Protein AF-A0A1Q1G993-F1 (afdb_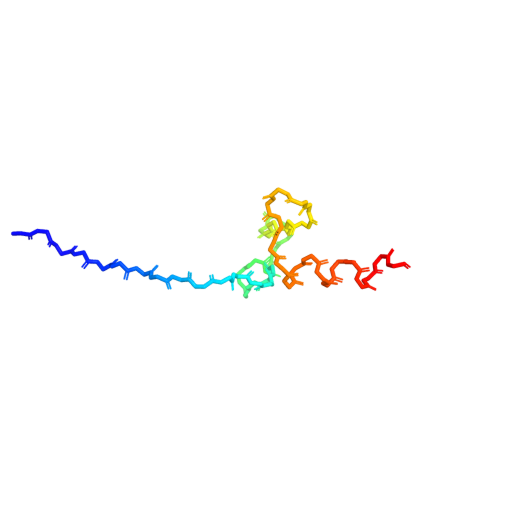monomer_lite)

Sequence (50 aa):
GIRATDLNQGVVYGTFTPETETDEELINRLDYDAVFGTALNRFCVQAAIG

Structure (mmCIF, N/CA/C/O backbone):
data_AF-A0A1Q1G993-F1
#
_entry.id   AF-A0A1Q1G993-F1
#
loop_
_atom_site.group_PDB
_atom_site.id
_atom_site.type_symbol
_atom_site.label_atom_id
_atom_site.label_alt_id
_atom_site.label_comp_id
_atom_site.label_asym_id
_atom_site.label_entity_id
_atom_site.label_seq_id
_atom_site.pdbx_PDB_ins_code
_atom_site.Cartn_x
_atom_site.Cartn_y
_atom_site.Cartn_z
_atom_site.occupancy
_atom_site.B_iso_or_equiv
_atom_site.auth_seq_id
_atom_site.auth_comp_id
_atom_site.auth_asym_id
_atom_site.auth_atom_id
_atom_site.pdbx_PDB_model_num
ATOM 1 N N . GLY A 1 1 ? -32.538 17.702 -0.192 1.00 83.25 1 GLY A N 1
ATOM 2 C CA . GLY A 1 1 ? -31.384 17.412 -1.065 1.00 83.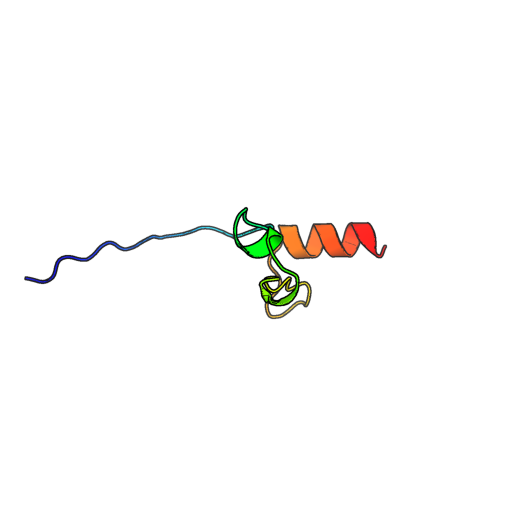25 1 GLY A CA 1
ATOM 3 C C . GLY A 1 1 ? -30.372 16.580 -0.305 1.00 83.25 1 GLY A C 1
ATOM 4 O O . GLY A 1 1 ? -30.354 16.660 0.919 1.00 83.25 1 GLY A O 1
ATOM 5 N N . ILE A 1 2 ? -29.584 15.765 -1.006 1.00 88.19 2 ILE A N 1
ATOM 6 C CA . ILE A 1 2 ? -28.544 14.916 -0.403 1.00 88.19 2 ILE A CA 1
ATOM 7 C C . ILE A 1 2 ? -27.330 15.777 -0.023 1.00 88.19 2 ILE A C 1
ATOM 9 O O . ILE A 1 2 ? -26.992 16.719 -0.734 1.00 88.19 2 ILE A O 1
ATOM 13 N N . ARG A 1 3 ? -26.691 15.458 1.108 1.00 95.94 3 ARG A N 1
ATOM 14 C CA . ARG A 1 3 ? -25.398 16.025 1.514 1.00 95.94 3 ARG A CA 1
ATOM 15 C C . ARG A 1 3 ? -24.299 15.088 1.023 1.00 95.94 3 ARG A C 1
ATOM 17 O O . ARG A 1 3 ? -24.306 13.923 1.408 1.00 95.94 3 ARG A O 1
ATOM 24 N N . ALA A 1 4 ? -23.404 15.587 0.179 1.00 96.88 4 ALA A N 1
ATOM 25 C CA . ALA A 1 4 ? -22.297 14.824 -0.387 1.00 96.88 4 ALA A CA 1
ATOM 26 C C . ALA A 1 4 ? -20.996 15.631 -0.300 1.00 96.88 4 ALA A C 1
ATOM 28 O O . ALA A 1 4 ? -21.018 16.859 -0.410 1.00 96.88 4 ALA A O 1
ATOM 29 N N . THR A 1 5 ? -19.880 14.928 -0.117 1.00 96.94 5 THR A N 1
ATOM 30 C CA . THR A 1 5 ? -18.528 15.489 -0.169 1.00 96.94 5 THR A CA 1
ATOM 31 C C . THR A 1 5 ? -17.690 14.590 -1.056 1.00 96.94 5 THR A C 1
ATOM 33 O O . THR A 1 5 ? -17.546 13.406 -0.765 1.00 96.94 5 THR A O 1
ATOM 36 N N . ASP A 1 6 ? -17.177 15.158 -2.139 1.00 97.62 6 ASP A N 1
ATOM 37 C CA . ASP A 1 6 ? -16.265 14.468 -3.040 1.00 97.62 6 ASP A CA 1
ATOM 38 C C . ASP A 1 6 ? -14.822 14.735 -2.607 1.00 97.62 6 ASP A C 1
ATOM 40 O O . ASP A 1 6 ? -14.439 15.884 -2.363 1.00 97.62 6 ASP A O 1
ATOM 44 N N . LEU A 1 7 ? -14.040 13.670 -2.466 1.00 97.88 7 LEU A N 1
ATOM 45 C CA . LEU A 1 7 ? -12.656 13.730 -2.013 1.00 97.88 7 LEU A CA 1
ATOM 46 C C . LEU A 1 7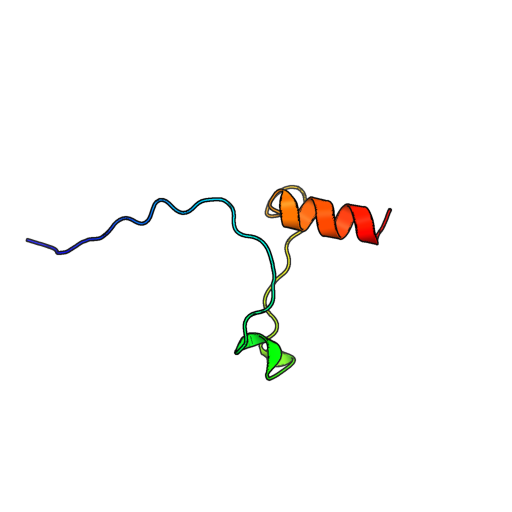 ? -11.744 13.342 -3.175 1.00 97.88 7 LEU A C 1
ATOM 48 O O . LEU A 1 7 ? -11.513 12.166 -3.442 1.00 97.88 7 LEU A O 1
ATOM 52 N N . ASN A 1 8 ? -11.183 14.350 -3.839 1.00 97.88 8 ASN A N 1
ATOM 53 C CA . ASN A 1 8 ? -10.256 14.181 -4.960 1.00 97.88 8 ASN A CA 1
ATOM 54 C C . ASN A 1 8 ? -8.845 13.817 -4.467 1.00 97.88 8 ASN A C 1
ATOM 56 O O . ASN A 1 8 ? -7.922 14.631 -4.510 1.00 97.88 8 ASN A O 1
ATOM 60 N N . GLN A 1 9 ? -8.701 12.609 -3.924 1.00 98.00 9 GLN A N 1
ATOM 61 C CA . GLN A 1 9 ? -7.464 12.129 -3.315 1.00 98.00 9 GLN A CA 1
ATOM 62 C C . GLN A 1 9 ? -6.363 11.869 -4.357 1.00 98.00 9 GLN A C 1
ATOM 64 O O . GLN A 1 9 ? -6.617 11.388 -5.460 1.00 98.00 9 GLN A O 1
ATOM 69 N N . GLY A 1 10 ? -5.121 12.183 -3.982 1.00 98.12 10 GLY A N 1
ATOM 70 C CA . GLY A 1 10 ? -3.932 11.870 -4.774 1.00 98.12 10 GLY A CA 1
ATOM 71 C C . GLY A 1 10 ? -3.454 10.420 -4.621 1.00 98.12 10 GLY A C 1
ATOM 72 O O . GLY A 1 10 ? -4.143 9.556 -4.084 1.00 98.12 10 GLY A O 1
ATOM 73 N N . VAL A 1 11 ? -2.226 10.159 -5.074 1.00 97.94 11 VAL A N 1
ATOM 74 C CA . VAL A 1 11 ? -1.591 8.837 -4.961 1.00 97.94 11 VAL A CA 1
ATOM 75 C C . VAL A 1 11 ? -1.308 8.491 -3.495 1.00 97.94 11 VAL A C 1
ATOM 77 O O . VAL A 1 11 ? -0.662 9.263 -2.790 1.00 97.94 11 VAL A O 1
ATOM 80 N N . VAL A 1 12 ? -1.741 7.306 -3.060 1.00 98.31 12 VAL A N 1
ATOM 81 C CA . VAL A 1 12 ? -1.461 6.764 -1.720 1.00 98.31 12 VAL A CA 1
ATOM 82 C C . VAL A 1 12 ? -0.145 5.987 -1.715 1.00 98.31 12 VAL A C 1
ATOM 84 O O . VAL A 1 12 ? 0.210 5.339 -2.706 1.00 98.31 12 VAL A O 1
ATOM 87 N N . TYR A 1 13 ? 0.565 6.057 -0.591 1.00 97.56 13 TYR A N 1
ATOM 88 C CA . TYR A 1 13 ? 1.815 5.352 -0.331 1.00 97.56 13 TYR A CA 1
ATOM 89 C C . TYR A 1 13 ? 1.887 4.881 1.128 1.00 97.56 13 TYR A C 1
ATOM 91 O O . TYR A 1 13 ? 1.226 5.452 1.996 1.00 97.56 13 TYR A O 1
ATOM 99 N N . GLY A 1 14 ? 2.712 3.865 1.393 1.00 97.00 14 GLY A N 1
ATOM 100 C CA . GLY A 1 14 ? 2.785 3.190 2.693 1.00 97.00 14 GLY A CA 1
ATOM 101 C C . GLY 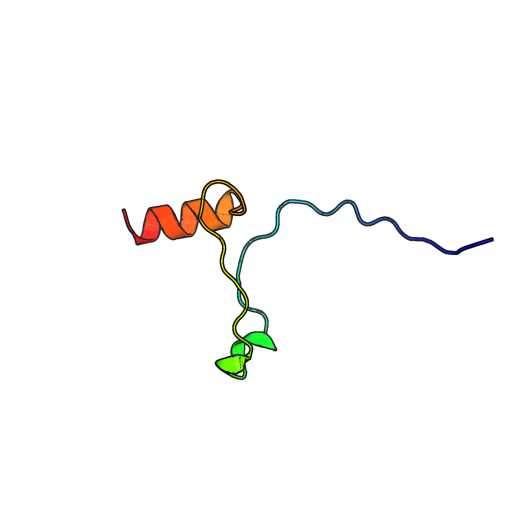A 1 14 ? 1.787 2.033 2.820 1.00 97.00 14 GLY A C 1
ATOM 102 O O . GLY A 1 14 ? 0.898 1.872 1.985 1.00 97.00 14 GLY A O 1
ATOM 103 N N . THR A 1 15 ? 1.973 1.204 3.851 1.00 97.38 15 THR A N 1
ATOM 104 C CA . THR A 1 15 ? 1.123 0.027 4.129 1.00 97.38 15 THR A CA 1
ATOM 105 C C . THR A 1 15 ? 0.667 -0.055 5.591 1.00 97.38 15 THR A C 1
ATOM 107 O O . THR A 1 15 ? -0.416 -0.565 5.858 1.00 97.38 15 THR A O 1
ATOM 110 N N . PHE A 1 16 ? 1.434 0.524 6.521 1.00 98.06 16 PHE A N 1
ATOM 111 C CA . PHE A 1 16 ? 1.130 0.511 7.949 1.00 98.06 16 PHE A CA 1
ATOM 112 C C . PHE A 1 16 ? 0.317 1.728 8.401 1.00 98.06 16 PHE A C 1
ATOM 114 O O . PHE A 1 16 ? 0.610 2.870 8.039 1.00 98.06 16 PHE A O 1
ATOM 121 N N . THR A 1 17 ? -0.667 1.461 9.251 1.00 98.00 17 THR A N 1
ATOM 122 C CA . THR A 1 17 ? -1.301 2.402 10.176 1.00 98.00 17 THR A CA 1
ATOM 123 C C . THR A 1 17 ? -1.200 1.838 11.600 1.00 98.00 17 THR A C 1
ATOM 125 O O . THR A 1 17 ? -0.982 0.630 11.749 1.00 98.00 17 THR A O 1
ATOM 128 N N . PRO A 1 18 ? -1.402 2.660 12.650 1.00 98.19 18 PRO A N 1
ATOM 129 C CA . PRO A 1 18 ? -1.351 2.187 14.033 1.00 98.19 18 PRO A CA 1
ATOM 130 C C . PRO A 1 18 ? -2.242 0.971 14.303 1.00 98.19 18 PRO A C 1
ATOM 132 O O . PRO A 1 18 ? -1.887 0.130 15.115 1.00 98.19 18 PRO A O 1
ATOM 135 N N . GLU A 1 19 ? -3.385 0.865 13.622 1.00 98.19 19 GLU A N 1
ATOM 136 C CA . GLU A 1 19 ? -4.326 -0.248 13.753 1.00 98.19 19 GLU A CA 1
ATOM 137 C C . GLU A 1 19 ? -3.799 -1.528 13.092 1.00 98.19 19 GLU A C 1
ATOM 139 O O . GLU A 1 19 ? -3.844 -2.598 13.697 1.00 98.19 19 GLU A O 1
ATOM 144 N N . THR A 1 20 ? -3.273 -1.430 11.867 1.00 98.19 20 THR A N 1
ATOM 145 C CA . THR A 1 20 ? -2.789 -2.599 11.108 1.00 98.19 20 THR A CA 1
ATOM 146 C C . THR A 1 20 ? -1.484 -3.164 11.662 1.00 98.19 20 THR A C 1
ATOM 148 O O . THR A 1 20 ? -1.126 -4.291 11.351 1.00 98.19 20 THR A O 1
ATOM 151 N N . GLU A 1 21 ? -0.757 -2.384 12.467 1.00 97.62 21 GLU A N 1
ATOM 152 C CA . GLU A 1 21 ? 0.461 -2.837 13.153 1.00 97.62 21 GLU A CA 1
ATOM 153 C C . GLU A 1 21 ? 0.175 -3.588 14.463 1.00 97.62 21 GLU A C 1
ATOM 155 O O . GLU A 1 21 ? 1.107 -4.085 15.093 1.00 97.62 21 GLU A O 1
ATOM 160 N N . THR A 1 22 ? -1.087 -3.674 14.902 1.00 97.62 22 THR A N 1
ATOM 161 C CA . THR A 1 22 ? -1.417 -4.307 16.192 1.00 97.62 22 THR A CA 1
ATOM 162 C C . THR A 1 22 ? -1.418 -5.834 16.163 1.00 97.62 22 THR A C 1
ATOM 164 O O . THR A 1 22 ? -1.177 -6.441 17.205 1.00 97.62 22 THR A O 1
ATOM 167 N N . ASP A 1 23 ? -1.683 -6.447 15.008 1.00 97.75 23 ASP A N 1
ATOM 168 C CA . ASP A 1 23 ? -1.794 -7.900 14.842 1.00 97.75 23 ASP A CA 1
ATOM 169 C C . ASP A 1 23 ? -1.444 -8.306 13.398 1.00 97.75 23 ASP A C 1
ATOM 171 O O . ASP A 1 23 ? -1.766 -7.587 12.450 1.00 97.75 23 ASP A O 1
ATOM 175 N N . GLU A 1 24 ? -0.803 -9.464 13.218 1.00 96.62 24 GLU A N 1
ATOM 176 C CA . GLU A 1 24 ? -0.438 -9.991 11.898 1.00 96.62 24 GLU A CA 1
ATOM 177 C C . GLU A 1 24 ? -1.668 -10.285 11.021 1.00 96.62 24 GLU A C 1
ATOM 179 O O . GLU A 1 24 ? -1.604 -10.129 9.800 1.00 96.62 24 GLU A O 1
ATOM 184 N N . GLU A 1 25 ? -2.811 -10.640 11.619 1.00 97.75 25 GLU A N 1
ATOM 185 C CA . GLU A 1 25 ? -4.068 -10.846 10.887 1.00 97.75 25 GLU A CA 1
ATOM 186 C C . GLU A 1 25 ? -4.645 -9.542 10.301 1.00 97.75 25 GLU A C 1
ATOM 188 O O . GLU A 1 25 ? -5.506 -9.587 9.419 1.00 97.75 25 GLU A O 1
ATOM 193 N N . LEU A 1 26 ? -4.168 -8.377 10.757 1.00 98.12 26 LEU A N 1
ATOM 194 C CA . LEU A 1 26 ? -4.616 -7.051 10.316 1.00 98.12 26 LEU A CA 1
ATOM 195 C C . LEU A 1 26 ? -3.668 -6.388 9.307 1.00 98.12 26 LEU A C 1
ATOM 197 O O . LEU A 1 26 ? -3.905 -5.240 8.915 1.00 98.12 26 LEU A O 1
ATOM 201 N N . ILE A 1 27 ? -2.617 -7.087 8.864 1.00 97.81 27 ILE A N 1
ATOM 202 C CA . ILE A 1 27 ? -1.665 -6.559 7.883 1.00 97.81 27 ILE A CA 1
ATOM 203 C C . ILE A 1 27 ? -2.395 -6.183 6.589 1.00 97.81 27 ILE A C 1
ATOM 205 O O . ILE A 1 27 ? -3.092 -6.985 5.964 1.00 97.81 27 ILE A O 1
ATOM 209 N N . ASN A 1 28 ? -2.200 -4.936 6.162 1.00 98.12 28 ASN A N 1
ATOM 210 C CA . ASN A 1 28 ? -2.770 -4.431 4.924 1.00 98.12 28 ASN A CA 1
ATOM 211 C C . ASN A 1 28 ? -1.967 -4.900 3.701 1.00 98.12 28 ASN A C 1
ATOM 213 O O . ASN A 1 28 ? -0.810 -5.312 3.787 1.00 98.12 28 ASN A O 1
ATOM 217 N N . ARG A 1 29 ? -2.573 -4.799 2.518 1.00 97.88 29 ARG A N 1
ATOM 218 C CA . ARG A 1 29 ? -1.901 -5.126 1.258 1.00 97.88 29 ARG A CA 1
ATOM 219 C C . ARG A 1 29 ? -0.797 -4.118 0.920 1.00 97.88 29 ARG A C 1
ATOM 221 O O . ARG A 1 29 ? -0.900 -2.926 1.219 1.00 97.88 29 ARG A O 1
ATOM 228 N N . LEU A 1 30 ? 0.220 -4.597 0.206 1.00 98.19 30 LEU A N 1
ATOM 229 C CA . LEU A 1 30 ? 1.241 -3.776 -0.440 1.00 98.19 30 LEU A CA 1
ATOM 2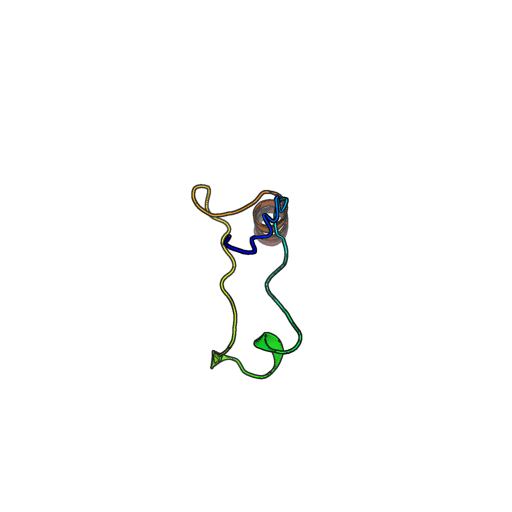30 C C . LEU A 1 30 ? 1.379 -4.199 -1.905 1.00 98.19 30 LEU A C 1
ATOM 232 O O . LEU A 1 30 ? 2.029 -5.195 -2.219 1.00 98.19 30 LEU A O 1
ATOM 236 N N . ASP A 1 31 ? 0.773 -3.427 -2.805 1.00 98.44 31 ASP A N 1
ATOM 237 C CA . ASP A 1 31 ? 0.822 -3.702 -4.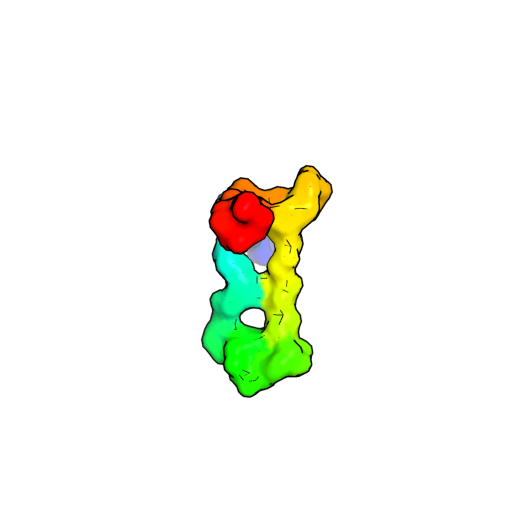241 1.00 98.44 31 ASP A CA 1
ATOM 238 C C . ASP A 1 31 ? 2.058 -3.065 -4.883 1.00 98.44 31 ASP A C 1
ATOM 240 O O . ASP A 1 31 ? 2.302 -1.861 -4.753 1.00 98.44 31 ASP A O 1
ATOM 244 N N . TYR A 1 32 ? 2.825 -3.873 -5.613 1.00 96.88 32 TYR A N 1
ATOM 245 C CA . TYR A 1 32 ? 4.056 -3.449 -6.291 1.00 96.88 32 TYR A CA 1
ATOM 246 C C . TYR A 1 32 ? 4.134 -3.889 -7.759 1.00 96.88 32 TYR A C 1
ATOM 248 O O . TYR A 1 32 ? 5.084 -3.544 -8.468 1.00 96.88 32 TYR A O 1
ATOM 256 N N . ASP A 1 33 ? 3.138 -4.624 -8.251 1.00 97.31 33 ASP A N 1
ATOM 257 C CA . ASP A 1 33 ? 3.030 -4.971 -9.663 1.00 97.31 33 ASP A CA 1
ATOM 258 C C . ASP A 1 33 ? 2.720 -3.732 -10.529 1.00 97.31 33 ASP A C 1
ATOM 260 O O . ASP A 1 33 ? 2.593 -2.606 -10.040 1.00 97.31 33 ASP A O 1
ATOM 264 N N . ALA A 1 34 ? 2.696 -3.911 -11.851 1.00 97.06 34 ALA A N 1
ATOM 265 C CA . ALA A 1 34 ? 2.481 -2.819 -12.806 1.00 97.06 34 ALA A CA 1
ATOM 266 C C . ALA A 1 34 ? 0.999 -2.478 -13.049 1.00 97.06 34 ALA A C 1
ATOM 268 O O . ALA A 1 34 ? 0.721 -1.517 -13.761 1.00 97.06 34 ALA A O 1
ATOM 269 N N . VAL A 1 35 ? 0.069 -3.265 -12.502 1.00 98.12 35 VAL A N 1
ATOM 270 C CA . VAL A 1 35 ? -1.380 -3.109 -12.671 1.00 98.12 35 VAL A CA 1
ATOM 271 C C . VAL A 1 35 ? -1.969 -2.306 -11.511 1.00 98.12 35 VAL A C 1
ATOM 273 O O . VAL A 1 35 ? -2.658 -1.319 -11.753 1.00 98.12 35 VAL A O 1
ATOM 276 N N . PHE A 1 36 ? -1.683 -2.697 -10.267 1.00 98.06 36 PHE A N 1
ATOM 277 C CA . PHE A 1 36 ? -2.256 -2.081 -9.062 1.00 98.06 36 PHE A CA 1
ATOM 278 C C . PHE A 1 36 ? -1.262 -1.237 -8.260 1.00 98.06 36 PHE A C 1
ATOM 280 O O . PHE A 1 36 ? -1.676 -0.358 -7.503 1.00 98.06 36 PHE A O 1
ATOM 287 N N . GLY A 1 37 ? 0.043 -1.465 -8.423 1.00 96.56 37 GLY A N 1
ATOM 288 C CA . GLY A 1 37 ? 1.061 -0.726 -7.685 1.00 96.56 37 GLY A CA 1
ATOM 289 C C . GLY A 1 37 ? 1.122 0.752 -8.077 1.00 96.56 37 GLY A C 1
ATOM 290 O O . GLY A 1 37 ? 1.164 1.108 -9.256 1.00 96.56 37 GLY A O 1
ATOM 291 N N . THR A 1 38 ? 1.210 1.630 -7.080 1.00 98.31 38 THR A N 1
ATOM 292 C CA . THR A 1 38 ? 1.407 3.072 -7.277 1.00 98.31 38 THR A CA 1
ATOM 293 C C . THR A 1 38 ? 2.884 3.454 -7.216 1.00 98.31 38 THR A C 1
ATOM 295 O O . THR A 1 38 ? 3.720 2.704 -6.711 1.00 98.31 38 THR A O 1
ATOM 298 N N . ALA A 1 39 ? 3.225 4.631 -7.752 1.00 98.00 39 ALA A N 1
ATOM 299 C CA . ALA A 1 39 ? 4.608 5.031 -8.017 1.00 98.00 39 ALA A CA 1
ATOM 300 C C . ALA A 1 39 ? 5.560 4.846 -6.820 1.00 98.00 39 ALA A C 1
ATOM 302 O O . ALA A 1 39 ? 6.551 4.132 -6.950 1.00 98.00 39 ALA A O 1
ATOM 303 N N . LEU A 1 40 ? 5.259 5.439 -5.656 1.00 98.12 40 LEU A N 1
ATOM 304 C CA . LEU A 1 40 ? 6.180 5.388 -4.516 1.00 98.12 40 LEU A CA 1
ATOM 305 C C . LEU A 1 40 ? 6.299 3.976 -3.925 1.00 98.12 40 LEU A C 1
ATOM 307 O O . LEU A 1 40 ? 7.412 3.527 -3.676 1.00 98.12 40 LEU A O 1
ATOM 311 N N . ASN A 1 41 ? 5.192 3.241 -3.788 1.00 98.06 41 ASN A N 1
ATOM 312 C CA . ASN A 1 41 ? 5.229 1.854 -3.313 1.00 98.06 41 ASN A CA 1
ATOM 313 C C . ASN A 1 41 ? 6.060 0.961 -4.253 1.00 98.06 41 ASN A C 1
ATOM 315 O O . ASN A 1 41 ? 6.907 0.195 -3.794 1.00 98.06 41 ASN A O 1
ATOM 319 N N . ARG A 1 42 ? 5.894 1.121 -5.574 1.00 98.31 42 ARG A N 1
ATOM 320 C CA . ARG A 1 42 ? 6.701 0.421 -6.585 1.00 98.31 42 ARG A CA 1
ATOM 321 C C . ARG A 1 42 ? 8.179 0.781 -6.488 1.00 98.31 42 ARG A C 1
ATOM 323 O O . ARG A 1 42 ? 9.006 -0.122 -6.524 1.00 98.31 42 ARG A O 1
ATOM 330 N N . PHE A 1 43 ? 8.518 2.062 -6.347 1.00 98.50 43 PHE A N 1
ATOM 331 C CA . PHE A 1 43 ? 9.910 2.496 -6.205 1.00 98.50 43 PHE A CA 1
ATOM 332 C C . PHE A 1 43 ? 10.555 1.957 -4.928 1.00 98.50 43 PHE A C 1
ATOM 334 O O . PHE A 1 43 ? 11.687 1.489 -4.988 1.00 98.50 43 PHE A O 1
ATOM 341 N N . CYS A 1 44 ? 9.842 1.959 -3.798 1.00 98.38 44 CYS A N 1
ATOM 342 C CA . CYS A 1 44 ? 10.336 1.374 -2.552 1.00 98.38 44 CYS A CA 1
ATOM 343 C C . CYS A 1 44 ? 10.651 -0.116 -2.714 1.00 98.38 44 CYS A C 1
ATOM 345 O O . CYS A 1 44 ? 11.745 -0.546 -2.355 1.00 98.38 44 CYS A O 1
ATOM 347 N N . VAL A 1 45 ? 9.730 -0.895 -3.293 1.00 98.06 45 VAL A N 1
ATOM 348 C CA . VAL A 1 45 ? 9.967 -2.327 -3.519 1.00 98.06 45 VAL A CA 1
ATOM 349 C C . VAL A 1 45 ? 11.113 -2.541 -4.505 1.00 98.06 45 VAL A C 1
ATOM 351 O O . VAL A 1 45 ? 12.022 -3.299 -4.195 1.00 98.06 45 VAL A O 1
ATOM 354 N N . GLN A 1 46 ? 11.133 -1.830 -5.637 1.00 98.25 46 GLN A N 1
ATOM 355 C CA . GLN A 1 46 ? 12.212 -1.914 -6.633 1.00 98.25 46 GLN A CA 1
ATOM 356 C C . GLN A 1 46 ? 13.588 -1.584 -6.048 1.00 98.25 46 GLN A C 1
ATOM 358 O O . GLN A 1 46 ? 14.556 -2.256 -6.377 1.00 98.25 46 GLN A O 1
ATOM 363 N N . ALA A 1 47 ? 13.681 -0.581 -5.171 1.00 98.25 47 ALA A N 1
ATOM 364 C CA . ALA A 1 47 ? 14.928 -0.233 -4.497 1.00 98.25 47 ALA A CA 1
ATOM 365 C C . ALA A 1 47 ? 15.372 -1.307 -3.489 1.00 98.25 47 ALA A C 1
ATOM 367 O O . ALA A 1 47 ? 16.568 -1.491 -3.288 1.00 98.25 47 ALA A O 1
ATOM 368 N N . ALA A 1 48 ? 14.425 -2.008 -2.859 1.00 97.69 48 ALA A N 1
ATOM 369 C CA . ALA A 1 48 ? 14.715 -3.056 -1.885 1.00 97.69 48 ALA A CA 1
ATOM 370 C C . ALA A 1 48 ? 15.147 -4.384 -2.531 1.00 97.69 48 ALA A C 1
ATOM 372 O O . ALA A 1 48 ? 15.948 -5.103 -1.940 1.00 97.69 48 ALA A O 1
ATOM 373 N N . ILE A 1 49 ? 14.615 -4.715 -3.715 1.00 95.44 49 ILE A N 1
ATOM 374 C CA . ILE A 1 49 ? 14.892 -5.984 -4.418 1.00 95.44 49 ILE A CA 1
ATOM 375 C C . ILE A 1 49 ? 15.870 -5.853 -5.598 1.00 95.44 49 ILE A C 1
ATOM 377 O O . ILE A 1 49 ? 15.990 -6.803 -6.369 1.00 95.44 49 ILE A O 1
ATOM 381 N N . GLY A 1 50 ? 16.495 -4.681 -5.761 1.00 62.00 50 GLY A N 1
ATOM 382 C CA . GLY A 1 50 ? 17.369 -4.325 -6.887 1.00 62.00 50 GLY A CA 1
ATOM 383 C C . GLY A 1 50 ? 18.487 -5.320 -7.170 1.00 62.00 50 GLY A C 1
ATOM 384 O O . GLY A 1 50 ? 19.233 -5.653 -6.222 1.00 62.00 50 GLY A O 1
#

Foldseek 3Di:
DDDDDDDPDDDDDDFDDPVLVPDVVSGGDQDQDPPPHDDVSVVVVVVVVD

Secondary structure (DSSP, 8-state):
--------------S--TTTTS-GGGPPP---STTT--HHHHHHHHHH--

Organism: NCBI:txid137171

Radius of gyration: 15.0 Å; chains: 1; bounding box: 49×28×29 Å

pLDDT: mean 96.54, std 5.52, range [62.0, 98.5]